Protein AF-A0A927HW70-F1 (afdb_monomer_lite)

Radius of gyration: 15.89 Å; chains: 1; bounding box: 30×27×45 Å

Sequence (66 aa):
MVRSGEVSAPIVIGRDHLDSGSVASPNRETEAMRDGSDAVSDWPLLNALLNTASGATGCRCTTAAG

Structure (mmCIF, N/CA/C/O backbone):
data_AF-A0A927HW70-F1
#
_entry.id   AF-A0A927HW70-F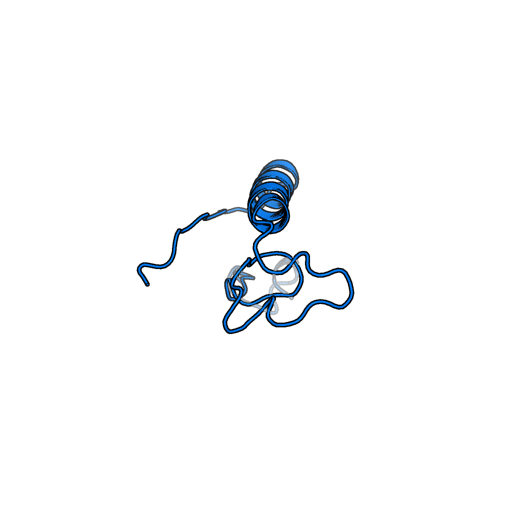1
#
loop_
_atom_site.group_PDB
_atom_site.id
_atom_site.type_symbol
_atom_site.label_atom_id
_atom_site.label_alt_id
_atom_site.label_comp_id
_atom_site.label_asym_id
_atom_site.label_entity_id
_atom_site.label_seq_id
_atom_site.pdbx_PDB_ins_code
_atom_site.Cartn_x
_atom_site.Cartn_y
_atom_site.Cartn_z
_atom_site.occupancy
_atom_site.B_iso_or_equiv
_atom_site.auth_seq_id
_atom_site.auth_comp_id
_atom_site.auth_asym_id
_atom_site.auth_atom_id
_atom_site.pdbx_PDB_model_num
ATOM 1 N N . MET A 1 1 ? -12.662 -13.151 20.809 1.00 93.19 1 MET A N 1
ATOM 2 C CA . MET A 1 1 ? -11.842 -11.988 21.195 1.00 93.19 1 MET A CA 1
ATOM 3 C C . MET A 1 1 ? -12.691 -10.767 21.572 1.00 93.19 1 MET A C 1
ATOM 5 O O . MET A 1 1 ? -13.232 -10.789 22.665 1.00 93.19 1 MET A O 1
ATOM 9 N N . VAL A 1 2 ? -12.896 -9.742 20.726 1.00 96.69 2 VAL A N 1
ATOM 10 C CA . VAL A 1 2 ? -13.606 -8.500 21.152 1.00 96.69 2 VAL A CA 1
ATOM 11 C C . VAL A 1 2 ? -15.076 -8.750 21.525 1.00 96.69 2 VAL A C 1
ATOM 13 O O . VAL A 1 2 ? -15.498 -8.431 22.629 1.00 96.69 2 VAL A O 1
ATOM 16 N N . ARG A 1 3 ? -15.863 -9.399 20.650 1.00 96.50 3 ARG A N 1
ATOM 17 C CA . ARG A 1 3 ? -17.288 -9.705 20.921 1.00 96.50 3 ARG A CA 1
ATOM 18 C C . ARG A 1 3 ? -17.493 -10.591 22.158 1.00 96.50 3 ARG A C 1
ATOM 20 O O . ARG A 1 3 ? -18.525 -10.485 22.807 1.00 96.50 3 ARG A O 1
ATOM 27 N N . SER A 1 4 ? -16.545 -11.481 22.449 1.00 97.31 4 SER A N 1
ATOM 28 C CA . SER A 1 4 ? -16.614 -12.401 23.591 1.00 97.31 4 SER A CA 1
ATOM 29 C C . SER A 1 4 ? -16.057 -11.807 24.891 1.00 97.31 4 SER A C 1
ATOM 31 O O . SER A 1 4 ? -16.060 -12.503 25.898 1.00 97.31 4 SER A O 1
ATOM 33 N N . GLY A 1 5 ? -15.566 -10.559 24.885 1.00 96.56 5 GLY A N 1
ATOM 34 C CA . GLY A 1 5 ? -15.040 -9.868 26.071 1.00 96.56 5 GLY A CA 1
ATOM 35 C C . GLY A 1 5 ? -13.615 -10.252 26.486 1.00 96.56 5 GLY A C 1
ATOM 36 O O . GLY A 1 5 ? -13.109 -9.733 27.473 1.00 96.56 5 GLY A O 1
ATOM 37 N N . GLU A 1 6 ? -12.949 -11.126 25.732 1.00 98.06 6 GLU A N 1
ATOM 38 C CA . GLU A 1 6 ? -11.548 -11.510 25.964 1.00 98.06 6 GLU A CA 1
ATOM 39 C C . GLU A 1 6 ? -10.586 -10.338 25.697 1.00 98.06 6 GLU A C 1
ATOM 41 O O . GLU A 1 6 ? -9.573 -10.196 26.373 1.00 98.06 6 GLU A O 1
ATOM 46 N N . VAL A 1 7 ? -10.933 -9.467 24.741 1.00 96.50 7 VA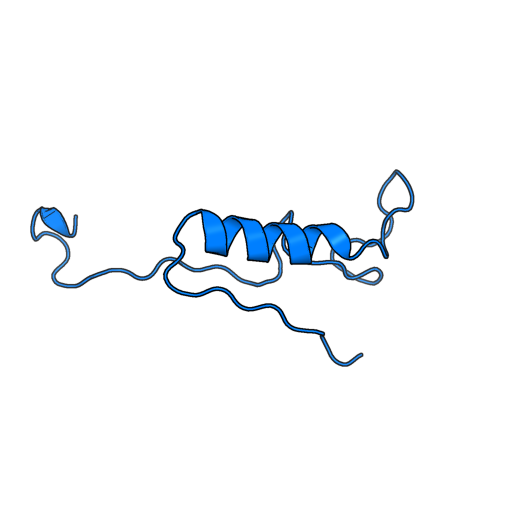L A N 1
ATOM 47 C CA . VAL A 1 7 ? -10.271 -8.172 24.532 1.00 96.50 7 VAL A CA 1
ATOM 48 C C . VAL A 1 7 ? -11.242 -7.076 24.954 1.00 96.50 7 VAL A C 1
ATOM 50 O O . VAL A 1 7 ? -12.358 -7.007 24.439 1.00 96.50 7 VAL A O 1
ATOM 53 N N . SER A 1 8 ? -10.811 -6.222 25.883 1.00 97.00 8 SER A N 1
ATOM 54 C CA . SER A 1 8 ? -11.659 -5.237 26.569 1.00 97.00 8 SER A CA 1
ATOM 55 C C . SER A 1 8 ? -12.089 -4.042 25.712 1.00 97.00 8 SER A C 1
ATOM 57 O O . SER A 1 8 ? -12.993 -3.308 26.105 1.00 97.00 8 SER A O 1
ATOM 59 N N . ALA A 1 9 ? -11.461 -3.834 24.554 1.00 97.69 9 ALA A N 1
ATOM 60 C CA . ALA A 1 9 ? -11.712 -2.697 23.676 1.00 97.69 9 ALA A CA 1
ATOM 61 C C . ALA A 1 9 ? -11.668 -3.095 22.186 1.00 97.69 9 ALA A C 1
ATOM 63 O O . ALA A 1 9 ? -11.095 -4.132 21.838 1.00 97.69 9 ALA A O 1
ATOM 64 N N . PRO A 1 10 ? -12.254 -2.285 21.282 1.00 97.50 10 PRO A N 1
ATOM 65 C CA . PRO A 1 10 ? -12.115 -2.481 19.841 1.00 97.50 10 PRO A CA 1
ATOM 66 C C . PRO A 1 10 ? -10.651 -2.445 19.383 1.00 97.50 10 PRO A C 1
ATOM 68 O O . PRO A 1 10 ? -9.841 -1.688 19.914 1.00 97.50 10 PRO A O 1
ATOM 71 N N . ILE A 1 11 ? -10.334 -3.232 18.35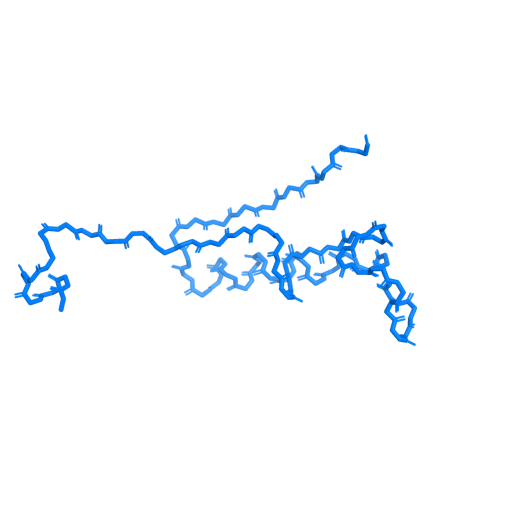5 1.00 96.94 11 ILE A N 1
ATOM 72 C CA . ILE A 1 11 ? -9.006 -3.282 17.734 1.00 96.94 11 ILE A CA 1
ATOM 73 C C . ILE A 1 11 ? -9.097 -2.621 16.360 1.00 96.94 11 ILE A C 1
ATOM 75 O O . ILE A 1 11 ? -9.969 -2.969 15.563 1.00 96.94 11 ILE A O 1
ATOM 79 N N . VAL A 1 12 ? -8.188 -1.690 16.075 1.00 95.69 12 VAL A N 1
ATOM 80 C CA . VAL A 1 12 ? -8.039 -1.097 14.742 1.00 95.69 12 VAL A CA 1
ATOM 81 C C . VAL A 1 12 ? -7.055 -1.939 13.942 1.00 95.69 12 VAL A C 1
ATOM 83 O O . VAL A 1 12 ? -5.943 -2.196 14.398 1.00 95.69 12 VAL A O 1
ATOM 86 N N . ILE A 1 13 ? -7.463 -2.349 12.744 1.00 96.44 13 ILE A N 1
ATOM 87 C CA . ILE A 1 13 ? -6.595 -3.035 11.788 1.00 96.44 13 ILE A CA 1
ATOM 88 C C . ILE A 1 13 ? -6.266 -2.040 10.683 1.00 96.44 13 ILE A C 1
ATOM 90 O O . ILE A 1 13 ? -7.162 -1.487 10.046 1.00 96.44 13 ILE A O 1
ATOM 94 N N . GLY A 1 14 ? -4.976 -1.806 10.483 1.00 95.44 14 GLY A N 1
ATOM 95 C CA . GLY A 1 14 ? -4.444 -0.974 9.414 1.00 95.44 14 GLY A CA 1
ATOM 96 C C . GLY A 1 14 ? -3.242 -1.645 8.761 1.00 95.44 14 GLY A C 1
ATOM 97 O O . GLY A 1 14 ? -2.897 -2.781 9.086 1.00 95.44 14 GLY A O 1
ATOM 98 N N . ARG A 1 15 ? -2.606 -0.924 7.844 1.00 96.69 15 ARG A N 1
ATOM 99 C CA . ARG A 1 15 ? -1.379 -1.326 7.153 1.00 96.69 15 ARG A CA 1
ATOM 100 C C . ARG A 1 15 ? -0.617 -0.085 6.706 1.00 96.69 15 ARG A C 1
ATOM 102 O O . ARG A 1 15 ? -1.179 1.012 6.703 1.00 96.69 15 ARG A O 1
ATOM 109 N N . ASP A 1 16 ? 0.636 -0.273 6.318 1.00 95.06 16 ASP A N 1
ATOM 110 C CA . ASP A 1 16 ? 1.385 0.766 5.620 1.00 95.06 16 ASP A CA 1
ATOM 111 C C . ASP A 1 16 ? 0.825 0.969 4.195 1.00 95.06 16 ASP A C 1
ATOM 113 O O . ASP A 1 16 ? 0.103 0.122 3.654 1.00 95.06 16 ASP A O 1
ATOM 117 N N . HIS A 1 17 ? 1.141 2.110 3.584 1.00 93.50 17 HIS A N 1
ATOM 118 C CA . HIS A 1 17 ? 0.890 2.356 2.164 1.00 93.50 17 HIS A CA 1
ATOM 119 C C . HIS A 1 17 ? 1.803 1.500 1.272 1.00 93.50 17 HIS A C 1
ATOM 121 O O . HIS A 1 17 ? 1.421 1.186 0.144 1.00 93.50 17 HIS A O 1
ATOM 127 N N . LEU A 1 18 ? 2.963 1.081 1.792 1.00 94.56 18 LEU A N 1
ATOM 128 C CA . LEU A 1 18 ? 3.795 0.014 1.237 1.00 94.56 18 LEU A CA 1
ATOM 129 C C . LEU A 1 18 ? 3.085 -1.338 1.416 1.00 94.56 18 LEU A C 1
ATOM 131 O O . LEU A 1 18 ? 3.226 -2.012 2.434 1.00 94.56 18 LEU A O 1
ATOM 135 N N . ASP A 1 19 ? 2.296 -1.719 0.420 1.00 94.50 19 ASP A N 1
ATOM 136 C CA . ASP A 1 19 ? 1.658 -3.030 0.310 1.00 94.50 19 ASP A CA 1
ATOM 137 C C . ASP A 1 19 ? 1.401 -3.334 -1.175 1.00 94.50 19 ASP A C 1
ATOM 139 O O . ASP A 1 19 ? 1.325 -2.430 -2.008 1.00 94.50 19 ASP A O 1
ATOM 143 N N . SER A 1 20 ? 1.262 -4.618 -1.488 1.00 92.50 20 SER A N 1
ATOM 144 C CA . SER A 1 20 ? 1.212 -5.242 -2.818 1.00 92.50 20 SER A CA 1
ATOM 145 C C . SER A 1 20 ? 0.364 -4.547 -3.890 1.00 92.50 20 SER A C 1
ATOM 147 O O . SER A 1 20 ? 0.648 -4.705 -5.073 1.00 92.50 20 SER A O 1
ATOM 149 N N . GLY A 1 21 ? -0.672 -3.795 -3.515 1.00 92.94 21 GLY A N 1
ATOM 150 C CA . GLY A 1 21 ? -1.550 -3.103 -4.462 1.00 92.94 21 GLY A CA 1
ATOM 151 C C . GLY A 1 21 ? -1.885 -1.664 -4.090 1.00 92.94 21 GLY A C 1
ATOM 152 O O . GLY A 1 21 ? -2.842 -1.122 -4.634 1.00 92.94 21 GLY A O 1
ATOM 153 N N . SER A 1 22 ? -1.180 -1.050 -3.136 1.00 93.50 22 SER A N 1
ATOM 154 C CA . SER A 1 22 ? -1.537 0.284 -2.625 1.00 93.50 22 SER A CA 1
ATOM 155 C C . SER A 1 22 ? -0.516 1.380 -2.897 1.00 93.50 22 SER A C 1
ATOM 157 O O . SER A 1 22 ? -0.658 2.480 -2.366 1.00 93.50 22 SER A O 1
ATOM 159 N N . VAL A 1 23 ? 0.491 1.103 -3.724 1.00 94.31 23 VAL A N 1
ATOM 160 C CA . VAL A 1 23 ? 1.568 2.040 -4.056 1.00 94.31 23 VAL A CA 1
ATOM 161 C C . VAL A 1 23 ? 2.021 1.870 -5.506 1.00 94.31 23 VAL A C 1
ATOM 163 O O . VAL A 1 23 ? 2.024 0.766 -6.040 1.00 94.31 23 VAL A O 1
ATOM 166 N N . ALA A 1 24 ? 2.369 2.989 -6.136 1.00 95.31 24 ALA A N 1
ATOM 167 C CA . ALA A 1 24 ? 3.078 3.056 -7.407 1.00 95.31 24 ALA A CA 1
ATOM 168 C C . ALA A 1 24 ? 4.276 3.985 -7.192 1.00 95.31 24 ALA A C 1
ATOM 170 O O . ALA A 1 24 ? 4.103 5.158 -6.859 1.00 95.31 24 ALA A O 1
ATOM 171 N N . SER A 1 25 ? 5.480 3.428 -7.286 1.00 95.00 25 SER A N 1
ATOM 172 C CA . SER A 1 25 ? 6.741 4.053 -6.890 1.00 95.00 25 SER A CA 1
ATOM 173 C C . SER A 1 25 ? 7.884 3.408 -7.688 1.00 95.00 25 SER A C 1
ATOM 175 O O . SER A 1 25 ? 8.455 2.399 -7.260 1.00 95.00 25 SER A O 1
ATOM 177 N N . PRO A 1 26 ? 8.211 3.967 -8.870 1.00 94.31 26 PRO A N 1
ATOM 178 C CA . PRO A 1 26 ? 9.138 3.351 -9.828 1.00 94.31 26 PRO A CA 1
ATOM 179 C C . PRO A 1 26 ? 10.571 3.154 -9.329 1.00 94.31 26 PRO A C 1
ATOM 181 O O . PRO A 1 26 ? 11.322 2.405 -9.932 1.00 94.31 26 PRO A O 1
ATOM 184 N N . ASN A 1 27 ? 10.957 3.836 -8.250 1.00 94.44 27 ASN A N 1
ATOM 185 C CA . ASN A 1 27 ? 12.301 3.758 -7.669 1.00 94.44 27 ASN A CA 1
ATOM 186 C C . ASN A 1 27 ? 12.324 2.933 -6.372 1.00 94.44 27 ASN A C 1
ATOM 188 O O . ASN A 1 27 ? 13.243 3.087 -5.563 1.00 94.44 27 ASN A O 1
ATOM 192 N N . ARG A 1 28 ? 11.254 2.171 -6.097 1.00 92.56 28 ARG A N 1
ATOM 193 C CA . ARG A 1 28 ? 11.165 1.311 -4.918 1.00 92.56 28 ARG A CA 1
ATOM 194 C C . ARG A 1 28 ? 10.145 0.182 -5.111 1.00 92.56 28 ARG A C 1
ATOM 196 O O . ARG A 1 28 ? 10.522 -0.922 -5.469 1.00 92.56 28 ARG A O 1
ATOM 203 N N . GLU A 1 29 ? 8.861 0.416 -4.844 1.00 94.75 29 GLU A N 1
ATOM 204 C CA . GLU A 1 29 ? 7.863 -0.660 -4.761 1.00 94.75 29 GLU A CA 1
ATOM 205 C C . GLU A 1 29 ? 7.448 -1.266 -6.100 1.00 94.75 29 GLU A C 1
ATOM 207 O O . GLU A 1 29 ? 7.130 -2.452 -6.160 1.00 94.75 29 GLU A O 1
ATOM 212 N N . THR A 1 30 ? 7.439 -0.461 -7.158 1.00 95.06 30 THR A N 1
ATOM 213 C CA . THR A 1 30 ? 7.086 -0.898 -8.514 1.00 95.06 30 THR A CA 1
ATOM 214 C C . THR A 1 30 ? 8.289 -0.829 -9.450 1.00 95.06 30 THR A C 1
ATOM 216 O O . THR A 1 30 ? 8.117 -0.747 -10.658 1.00 95.06 30 THR A O 1
ATOM 219 N N . GLU A 1 31 ? 9.510 -0.846 -8.914 1.00 97.06 31 GLU A N 1
ATOM 220 C CA . GLU A 1 31 ? 10.735 -0.824 -9.715 1.00 97.06 31 GLU A CA 1
ATOM 221 C C . GLU A 1 31 ? 10.901 -2.119 -10.526 1.00 97.06 31 GLU A C 1
ATOM 223 O O . GLU A 1 31 ? 10.815 -3.226 -9.988 1.00 97.06 31 GLU A O 1
ATOM 228 N N . ALA A 1 32 ? 11.188 -1.968 -11.821 1.00 96.12 32 ALA A N 1
ATOM 229 C CA . ALA A 1 32 ? 11.498 -3.037 -12.763 1.00 96.12 32 ALA A CA 1
ATOM 230 C C . ALA A 1 32 ? 10.422 -4.132 -12.830 1.00 96.12 32 ALA A C 1
ATOM 232 O O . ALA A 1 32 ? 10.729 -5.332 -12.881 1.00 96.12 32 ALA A O 1
ATOM 233 N N . MET A 1 33 ? 9.146 -3.736 -12.859 1.00 95.69 33 MET A N 1
ATOM 234 C CA . MET A 1 33 ? 8.078 -4.699 -13.081 1.00 95.69 33 MET A CA 1
ATOM 235 C C . MET A 1 33 ? 8.265 -5.364 -14.443 1.00 95.69 33 MET A C 1
ATOM 237 O O . MET A 1 33 ? 8.674 -4.755 -15.431 1.00 95.69 33 MET A O 1
ATOM 241 N N . ARG A 1 34 ? 7.972 -6.665 -14.502 1.00 96.94 34 ARG A N 1
ATOM 242 C CA . ARG A 1 34 ? 8.276 -7.512 -15.665 1.00 96.94 34 ARG A CA 1
ATOM 243 C C . ARG A 1 34 ? 7.663 -7.005 -16.976 1.00 96.94 34 ARG A C 1
ATOM 245 O O . ARG A 1 34 ? 8.187 -7.304 -18.046 1.00 96.94 34 ARG A O 1
ATOM 252 N N . ASP A 1 35 ? 6.542 -6.304 -16.890 1.00 97.00 35 ASP A N 1
ATOM 253 C CA . ASP A 1 35 ? 5.810 -5.737 -18.019 1.00 97.00 35 ASP A CA 1
ATOM 254 C C . ASP A 1 35 ? 6.109 -4.244 -18.261 1.00 97.00 35 ASP A C 1
ATOM 256 O O . ASP A 1 35 ? 5.537 -3.653 -19.175 1.00 97.00 35 ASP A O 1
ATOM 260 N N . GLY A 1 36 ? 7.014 -3.644 -17.480 1.00 96.44 36 GLY A N 1
ATOM 261 C CA . GLY A 1 36 ? 7.407 -2.238 -17.574 1.00 96.44 36 GLY A CA 1
ATOM 262 C C . GLY A 1 36 ? 6.362 -1.248 -17.055 1.00 96.44 36 GLY A C 1
ATOM 263 O O . GLY A 1 36 ? 6.441 -0.064 -17.384 1.00 96.44 36 GLY A O 1
ATOM 264 N N . SER A 1 37 ? 5.365 -1.699 -16.285 1.00 96.94 37 SER A N 1
ATOM 265 C CA . SER A 1 37 ? 4.282 -0.837 -15.790 1.00 96.94 37 SER A CA 1
ATOM 266 C C . SER A 1 37 ? 4.599 -0.092 -14.481 1.00 96.94 37 SER A C 1
ATOM 268 O O . SER A 1 37 ? 3.697 0.374 -13.788 1.00 96.94 37 SER A O 1
ATOM 270 N N . ASP A 1 38 ? 5.885 0.097 -14.176 1.00 94.06 38 ASP A N 1
ATOM 271 C CA . ASP A 1 38 ? 6.432 0.703 -12.956 1.00 94.06 38 ASP A CA 1
ATOM 272 C C . ASP A 1 38 ? 5.751 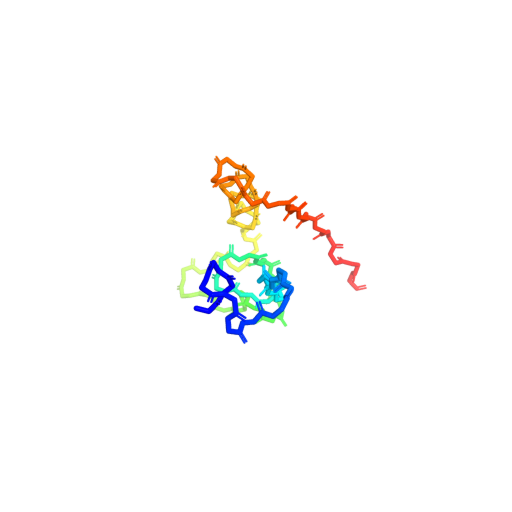2.023 -12.552 1.00 94.06 38 ASP A C 1
ATOM 274 O O . ASP A 1 38 ? 5.501 2.273 -11.373 1.00 94.06 38 ASP A O 1
ATOM 278 N N . ALA A 1 39 ? 5.433 2.880 -13.527 1.00 95.69 39 ALA A N 1
ATOM 279 C CA . ALA A 1 39 ? 4.859 4.211 -13.308 1.00 95.69 39 ALA A CA 1
ATOM 280 C C . ALA A 1 39 ? 3.319 4.263 -13.343 1.00 95.69 39 ALA A C 1
ATOM 282 O O . ALA A 1 39 ? 2.745 5.348 -13.222 1.00 95.69 39 ALA A O 1
ATOM 283 N N . VAL A 1 40 ? 2.633 3.129 -13.516 1.00 96.44 40 VAL A N 1
ATOM 284 C CA . VAL A 1 40 ? 1.165 3.086 -13.588 1.00 96.44 40 VAL A CA 1
ATOM 285 C C . VAL A 1 40 ? 0.559 3.272 -12.194 1.00 96.44 40 VAL A C 1
ATOM 287 O O . VAL A 1 40 ? 0.632 2.391 -11.339 1.00 96.44 40 VAL A O 1
ATOM 290 N N . SER A 1 41 ? -0.081 4.422 -11.968 1.00 95.50 41 SER A N 1
ATOM 291 C CA . SER A 1 41 ? -0.643 4.834 -10.672 1.00 95.50 41 SER A CA 1
ATOM 292 C C . SER A 1 41 ? -2.147 4.581 -10.511 1.00 95.50 41 SER A C 1
ATOM 294 O O . SER A 1 41 ? -2.736 4.976 -9.502 1.00 95.50 41 SER A O 1
ATOM 296 N N . ASP A 1 42 ? -2.772 3.875 -11.454 1.00 96.88 42 ASP A N 1
ATOM 297 C CA . ASP A 1 42 ? -4.188 3.508 -11.363 1.00 96.88 42 ASP A CA 1
ATOM 298 C C . ASP A 1 42 ? -4.445 2.507 -10.226 1.00 96.88 42 ASP A C 1
ATOM 300 O O . ASP A 1 42 ? -5.458 2.598 -9.530 1.00 96.88 42 ASP A O 1
ATOM 304 N N . TRP A 1 43 ? -3.513 1.578 -9.976 1.00 95.94 43 TRP A N 1
ATOM 305 C CA . TRP A 1 43 ? -3.693 0.521 -8.974 1.00 95.94 43 TRP A CA 1
ATOM 306 C C . TRP A 1 43 ? -3.888 1.054 -7.543 1.00 95.94 43 TRP A C 1
ATOM 308 O O . TRP A 1 43 ? -4.874 0.668 -6.912 1.00 95.94 43 TRP A O 1
ATOM 318 N N . PRO A 1 44 ? -3.060 1.988 -7.026 1.00 95.12 44 PRO A N 1
ATOM 319 C CA . PRO A 1 44 ? -3.280 2.592 -5.707 1.00 95.12 44 PRO A CA 1
ATOM 320 C C . PRO A 1 44 ? -4.598 3.366 -5.584 1.00 95.12 44 PRO A C 1
ATOM 322 O O . PRO A 1 44 ? -5.224 3.359 -4.521 1.00 95.12 44 PRO A O 1
ATOM 325 N N . LEU A 1 45 ? -5.044 4.022 -6.661 1.00 95.62 45 LEU A N 1
ATOM 326 C CA . LEU A 1 45 ? -6.318 4.746 -6.683 1.00 95.62 45 LEU A CA 1
ATOM 327 C C . LEU A 1 45 ? -7.495 3.770 -6.618 1.00 95.62 45 LEU A C 1
ATOM 329 O O . LEU A 1 45 ? -8.389 3.931 -5.785 1.00 95.62 45 LEU A O 1
ATOM 333 N N . LEU A 1 46 ? -7.463 2.715 -7.437 1.00 97.38 46 LEU A N 1
ATOM 334 C CA . LEU A 1 46 ? -8.456 1.643 -7.403 1.00 97.38 46 LEU A CA 1
ATOM 335 C C . LEU A 1 46 ? -8.475 0.940 -6.045 1.00 97.38 46 LEU A C 1
ATOM 337 O O . LEU A 1 46 ? -9.549 0.658 -5.522 1.00 97.38 46 LEU A O 1
ATOM 341 N N . ASN A 1 47 ? -7.312 0.714 -5.433 1.00 96.56 47 ASN A N 1
ATOM 342 C CA . ASN A 1 47 ? -7.206 0.138 -4.098 1.00 96.56 47 ASN A CA 1
ATOM 343 C C . ASN A 1 47 ? -7.913 1.006 -3.046 1.00 96.56 47 ASN A C 1
ATOM 345 O O . ASN A 1 47 ? -8.677 0.488 -2.231 1.00 96.56 47 ASN A O 1
ATOM 349 N N . ALA A 1 48 ? -7.722 2.323 -3.075 1.00 95.44 48 ALA A N 1
ATOM 350 C CA . ALA A 1 48 ? -8.387 3.223 -2.140 1.00 95.44 48 ALA A CA 1
ATOM 351 C C . ALA A 1 48 ? -9.903 3.324 -2.371 1.00 95.44 48 ALA A C 1
ATOM 353 O O . ALA A 1 48 ? -10.679 3.310 -1.409 1.00 95.44 48 ALA A O 1
ATOM 354 N N . LEU A 1 49 ? -10.338 3.376 -3.634 1.00 97.50 49 LEU A N 1
ATOM 355 C CA . LEU A 1 49 ? -11.757 3.359 -3.994 1.00 97.50 49 LEU A CA 1
ATOM 356 C C . LEU A 1 49 ? -12.422 2.047 -3.565 1.00 97.50 49 LEU A C 1
ATOM 358 O O . LEU A 1 49 ? -13.506 2.070 -2.985 1.00 97.50 49 LEU A O 1
ATOM 362 N N . LEU A 1 50 ? -11.755 0.912 -3.780 1.00 97.50 50 LEU A N 1
ATOM 363 C CA . LEU A 1 50 ? -12.253 -0.402 -3.386 1.00 97.50 50 LEU A CA 1
ATOM 364 C C . LEU A 1 50 ? -12.362 -0.536 -1.866 1.00 97.50 50 LEU A C 1
ATOM 366 O O . LEU A 1 50 ? -13.377 -1.027 -1.377 1.00 97.50 50 LEU A O 1
ATOM 370 N N . ASN A 1 51 ? -11.361 -0.077 -1.109 1.00 96.81 51 ASN A N 1
ATOM 371 C CA . ASN A 1 51 ? -11.427 -0.072 0.355 1.00 96.81 51 ASN A CA 1
ATOM 372 C C . ASN A 1 51 ? -12.570 0.822 0.864 1.00 96.81 51 ASN A C 1
ATOM 374 O O . ASN A 1 51 ? -13.284 0.439 1.792 1.00 96.81 51 ASN A O 1
ATOM 378 N N . THR A 1 52 ? -12.802 1.965 0.211 1.00 96.94 52 THR A N 1
ATOM 379 C CA . THR A 1 52 ? -13.933 2.853 0.522 1.00 96.94 52 THR A CA 1
ATOM 380 C C . THR A 1 52 ? -15.268 2.156 0.254 1.00 96.94 52 THR A C 1
ATOM 382 O O . THR A 1 52 ? -16.135 2.123 1.125 1.00 96.94 52 THR A O 1
ATOM 385 N N . ALA A 1 53 ? -15.421 1.535 -0.919 1.00 97.38 53 ALA A N 1
ATOM 386 C CA . ALA A 1 53 ? -16.627 0.801 -1.300 1.00 97.38 53 ALA A CA 1
ATOM 387 C C . ALA A 1 53 ? -16.879 -0.438 -0.420 1.00 97.38 53 ALA A C 1
ATOM 389 O O . ALA A 1 53 ? -18.027 -0.795 -0.171 1.00 97.38 53 ALA A O 1
ATOM 390 N N . SER A 1 54 ? -15.814 -1.068 0.082 1.00 96.75 54 SER A N 1
ATOM 391 C CA . SER A 1 54 ? -15.880 -2.253 0.950 1.00 96.75 54 SER A CA 1
ATOM 392 C C . SER A 1 54 ? -16.153 -1.920 2.423 1.00 96.75 54 SER A C 1
ATOM 394 O O . SER A 1 54 ? -16.265 -2.829 3.242 1.00 96.75 54 SER A O 1
ATOM 396 N N . GLY A 1 55 ? -16.273 -0.634 2.776 1.00 96.25 55 GLY A N 1
ATOM 397 C CA . GLY A 1 55 ? -16.653 -0.196 4.120 1.00 96.25 55 GLY A CA 1
ATOM 398 C C . GLY A 1 55 ? -15.494 -0.060 5.110 1.00 96.25 55 GLY A C 1
ATOM 399 O O . GLY A 1 55 ? -15.717 -0.169 6.316 1.00 96.25 55 GLY A O 1
ATOM 400 N N . ALA A 1 56 ? -14.264 0.179 4.639 1.00 95.50 56 ALA A N 1
ATOM 401 C CA . ALA A 1 56 ? -13.165 0.530 5.534 1.00 95.50 56 ALA A CA 1
ATOM 402 C C . ALA A 1 56 ? -13.505 1.799 6.336 1.00 95.50 56 ALA A C 1
ATOM 404 O O . ALA A 1 56 ? -13.963 2.796 5.779 1.00 95.50 56 ALA A O 1
ATOM 405 N N . THR A 1 57 ? -13.230 1.787 7.644 1.00 93.62 57 THR A N 1
ATOM 406 C CA . THR A 1 57 ? -13.528 2.915 8.548 1.00 93.62 57 THR A CA 1
ATOM 407 C C . THR A 1 57 ? -12.811 4.208 8.143 1.00 93.62 57 THR A C 1
ATOM 409 O O . THR A 1 57 ? -13.299 5.301 8.420 1.00 93.62 57 THR A O 1
ATOM 412 N N . GLY A 1 58 ? -11.657 4.099 7.479 1.00 89.81 58 GLY A N 1
ATOM 413 C CA . GLY A 1 58 ? -10.929 5.230 6.915 1.00 89.81 58 GLY A CA 1
ATOM 414 C C . GLY A 1 58 ? -10.043 4.797 5.750 1.00 89.81 58 GLY A C 1
ATOM 415 O O . GLY A 1 58 ? -9.381 3.765 5.825 1.00 89.81 58 GLY A O 1
ATOM 416 N N . CYS A 1 59 ? -10.030 5.602 4.686 1.00 85.62 59 CYS A N 1
ATOM 417 C CA . CYS A 1 59 ? -9.183 5.425 3.505 1.00 85.62 59 CYS A CA 1
ATOM 418 C C . CYS A 1 59 ? -8.388 6.708 3.246 1.00 85.62 59 CYS A C 1
ATOM 420 O O . CYS A 1 59 ? -8.924 7.809 3.386 1.00 85.62 59 CYS A O 1
ATOM 422 N N . ARG A 1 60 ? -7.113 6.579 2.863 1.00 91.38 60 ARG A N 1
ATOM 423 C CA . ARG A 1 60 ? -6.237 7.716 2.559 1.00 91.38 60 ARG A CA 1
ATOM 424 C C . ARG A 1 60 ? -5.463 7.455 1.266 1.00 91.38 60 ARG A C 1
ATOM 426 O O . ARG A 1 60 ? -4.782 6.446 1.157 1.00 91.38 60 ARG A O 1
ATOM 433 N N . CYS A 1 61 ? -5.535 8.401 0.331 1.00 89.00 61 CYS A N 1
ATOM 434 C CA . CYS A 1 61 ? -4.633 8.498 -0.818 1.00 89.00 61 CYS A CA 1
ATOM 435 C C . CYS A 1 61 ? -3.654 9.644 -0.577 1.00 89.00 61 CYS A C 1
ATOM 437 O O . CYS A 1 61 ? -4.074 10.736 -0.189 1.00 89.00 61 CYS A O 1
ATOM 439 N N . THR A 1 62 ? -2.366 9.419 -0.821 1.00 93.50 62 THR A N 1
ATOM 440 C CA . THR A 1 62 ? -1.331 10.452 -0.695 1.00 93.50 62 THR A CA 1
ATOM 441 C C . THR A 1 62 ? -0.368 10.387 -1.862 1.00 93.50 62 THR A C 1
ATOM 443 O O . THR A 1 62 ? 0.060 9.300 -2.240 1.00 93.50 62 THR A O 1
ATOM 446 N N . THR A 1 63 ? 0.042 11.548 -2.357 1.00 90.75 63 THR A N 1
ATOM 447 C CA . THR A 1 63 ? 1.233 11.672 -3.198 1.00 90.75 63 THR A CA 1
ATOM 448 C C . THR A 1 63 ? 2.449 11.817 -2.286 1.00 90.75 63 THR A C 1
ATOM 450 O O . THR A 1 63 ? 2.419 12.632 -1.361 1.00 90.75 63 THR A O 1
ATOM 453 N N . ALA A 1 64 ? 3.508 11.044 -2.519 1.00 77.88 64 ALA A N 1
ATOM 454 C CA . ALA A 1 64 ? 4.795 11.299 -1.882 1.00 77.88 64 ALA A CA 1
ATOM 455 C C . ALA A 1 64 ? 5.465 12.496 -2.577 1.00 77.88 64 ALA A C 1
ATOM 457 O O . ALA A 1 64 ? 5.494 12.557 -3.806 1.00 77.88 64 ALA A O 1
ATOM 458 N N . ALA A 1 65 ? 5.974 13.461 -1.810 1.00 56.69 65 ALA A N 1
ATOM 459 C CA . ALA A 1 65 ? 6.900 14.448 -2.359 1.00 56.69 65 ALA A CA 1
ATOM 460 C C . ALA A 1 65 ? 8.235 13.737 -2.639 1.00 56.69 65 ALA A C 1
ATOM 462 O O . ALA A 1 65 ? 8.696 12.981 -1.782 1.00 56.69 65 ALA A O 1
ATOM 463 N N . GLY A 1 66 ? 8.769 13.923 -3.850 1.00 52.69 66 GLY A N 1
ATOM 464 C CA . GLY A 1 66 ? 10.017 13.303 -4.314 1.00 52.69 66 GLY A CA 1
ATOM 465 C C . GLY A 1 66 ? 11.263 13.810 -3.606 1.00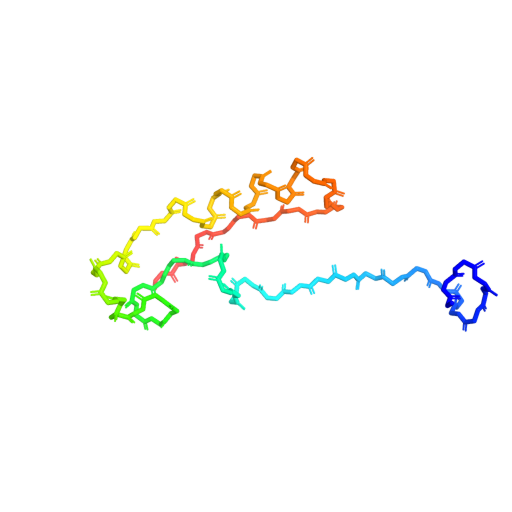 52.69 66 GLY A C 1
ATOM 466 O O . GLY A 1 66 ? 11.223 14.943 -3.073 1.00 52.69 66 GLY A O 1
#

pLDDT: mean 93.74, std 7.56, range [52.69, 98.06]

Foldseek 3Di:
DPVVCPDVDDDDDDDDCLDDQQDQDCVPNLPPDVVPCSRPPVRNVVVQVVCVVVDPPDGDDDDDDD

InterPro domains:
  IPR023636 Urocanase conserved site [PS01233] (15-30)
  IPR023637 Urocanase-like [PTHR12216] (1-57)
 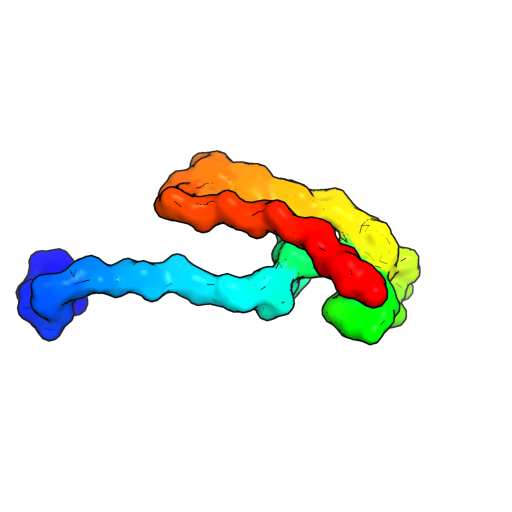 IPR035401 Urocanase, C-terminal domain [PF17392] (1-57)
  IPR036190 Urocanase superfamily [SSF111326] (1-58)

Secondary structure (DSSP, 8-state):
-TTTTSSSS-------S-STTT---TTTTTTT-TTS-TT--HHHHHHHHHHHHTT-S-----PPP-

Organism: Klebsiella pneumoniae (NCBI:txid573)